Protein AF-A0A7C8E8A3-F1 (afdb_monomer)

Solvent-accessible surface area (backbone atoms only — not comparable to full-atom values): 5439 Å² total; per-residue (Å²): 133,88,81,67,78,96,55,85,64,48,83,45,69,56,35,82,55,46,42,82,49,78,89,52,96,90,46,48,73,30,33,30,66,46,79,45,85,56,92,78,29,27,40,38,36,27,37,47,94,93,46,78,47,62,36,53,43,60,62,86,66,84,85,52,68,75,37,77,48,21,33,45,71,50,72,92,62,52,40,45,25,48,96,89,39,79,76,118

pLDDT: mean 92.45, std 8.03, range [51.34, 98.5]

Structure (mmCIF, N/CA/C/O backbone):
data_AF-A0A7C8E8A3-F1
#
_entry.id   AF-A0A7C8E8A3-F1
#
loop_
_atom_site.group_PDB
_atom_site.id
_atom_site.type_symbol
_atom_site.label_atom_id
_atom_site.label_alt_id
_atom_site.label_comp_id
_atom_site.label_asym_id
_atom_site.label_entity_id
_atom_site.label_seq_id
_atom_site.pdbx_PDB_ins_code
_atom_site.Cartn_x
_atom_site.Cartn_y
_atom_site.Cartn_z
_atom_site.occupancy
_atom_site.B_iso_or_equiv
_atom_site.auth_seq_id
_atom_site.auth_comp_id
_atom_site.auth_asym_id
_atom_site.auth_atom_id
_atom_site.pdbx_PDB_model_num
ATOM 1 N N . PRO A 1 1 ? 6.442 -0.240 -29.475 1.00 51.34 1 PRO A N 1
ATOM 2 C CA . PRO A 1 1 ? 5.846 -1.064 -28.399 1.00 51.34 1 PRO A CA 1
ATOM 3 C C . PRO A 1 1 ? 6.881 -1.330 -27.304 1.00 51.34 1 PRO A C 1
ATOM 5 O O . PRO A 1 1 ? 7.963 -1.823 -27.612 1.00 51.34 1 PRO A O 1
ATOM 8 N N . LEU A 1 2 ? 6.575 -0.958 -26.061 1.00 58.41 2 LEU A N 1
ATOM 9 C CA . LEU A 1 2 ? 7.398 -1.351 -24.922 1.00 58.41 2 LEU A CA 1
ATOM 10 C C . LEU A 1 2 ? 7.256 -2.857 -24.704 1.00 58.41 2 LEU A C 1
ATOM 12 O O . LEU A 1 2 ? 6.146 -3.361 -24.555 1.00 58.41 2 LEU A O 1
ATOM 16 N N . ASN A 1 3 ? 8.377 -3.574 -24.757 1.00 66.06 3 ASN A N 1
ATOM 17 C CA . ASN A 1 3 ? 8.421 -4.990 -24.430 1.00 66.06 3 ASN A CA 1
ATOM 18 C C . ASN A 1 3 ? 8.834 -5.116 -22.963 1.00 66.06 3 ASN A C 1
ATOM 20 O O . ASN A 1 3 ? 10.012 -4.998 -22.643 1.00 66.06 3 ASN A O 1
ATOM 24 N N . LEU A 1 4 ? 7.843 -5.280 -22.089 1.00 73.38 4 LEU A N 1
ATOM 25 C CA . LEU A 1 4 ? 8.034 -5.457 -20.646 1.00 73.38 4 LEU A CA 1
ATOM 26 C C . LEU A 1 4 ? 8.155 -6.939 -20.253 1.00 73.38 4 LEU A C 1
ATOM 28 O O .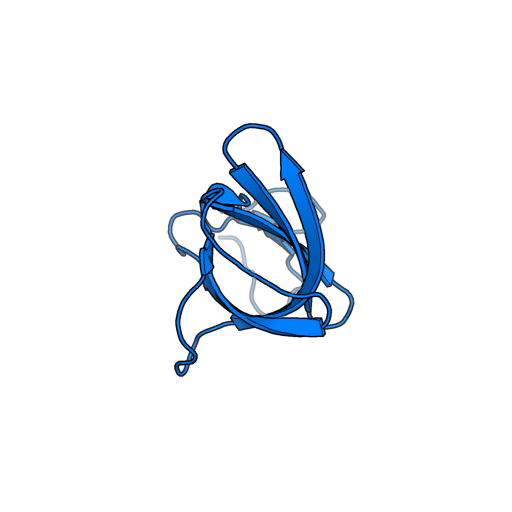 LEU A 1 4 ? 8.246 -7.257 -19.073 1.00 73.38 4 LEU A O 1
ATOM 32 N N . ILE A 1 5 ? 8.118 -7.852 -21.228 1.00 73.88 5 ILE A N 1
ATOM 33 C CA . ILE A 1 5 ? 8.230 -9.290 -20.983 1.00 73.88 5 ILE A CA 1
ATOM 34 C C . ILE A 1 5 ? 9.685 -9.592 -20.590 1.00 73.88 5 ILE A C 1
ATOM 36 O O . ILE A 1 5 ? 10.607 -9.196 -21.301 1.00 73.88 5 ILE A O 1
ATOM 40 N N . ASP A 1 6 ? 9.860 -10.281 -19.459 1.00 72.69 6 ASP A N 1
ATOM 41 C CA . ASP A 1 6 ? 11.140 -10.736 -18.886 1.00 72.69 6 ASP A CA 1
ATOM 42 C C . ASP A 1 6 ? 12.093 -9.640 -18.355 1.00 72.69 6 ASP A C 1
ATOM 44 O O . ASP A 1 6 ? 13.281 -9.900 -18.158 1.00 72.69 6 ASP A O 1
ATOM 48 N N . GLY A 1 7 ? 11.597 -8.422 -18.096 1.00 80.94 7 GLY A N 1
ATOM 49 C CA . GLY A 1 7 ? 12.382 -7.327 -17.509 1.00 80.94 7 GLY A CA 1
ATOM 50 C C . GLY A 1 7 ? 11.929 -6.932 -16.102 1.00 80.94 7 GLY A C 1
ATOM 51 O O . GLY A 1 7 ? 10.736 -6.963 -15.805 1.00 80.94 7 GLY A O 1
ATOM 52 N N . ASP A 1 8 ? 12.875 -6.498 -15.265 1.00 89.38 8 ASP A N 1
ATOM 53 C CA . ASP A 1 8 ? 12.561 -5.868 -13.979 1.00 89.38 8 ASP A CA 1
ATOM 54 C C . ASP A 1 8 ? 11.879 -4.513 -14.214 1.00 89.38 8 ASP A C 1
ATOM 56 O O . ASP A 1 8 ? 12.330 -3.690 -15.024 1.00 89.38 8 ASP A O 1
ATOM 60 N N . VAL A 1 9 ? 10.773 -4.297 -13.506 1.00 92.69 9 VAL A N 1
ATOM 61 C CA . VAL A 1 9 ? 9.971 -3.074 -13.554 1.00 92.69 9 VAL A CA 1
ATOM 62 C C . VAL A 1 9 ? 9.604 -2.645 -12.144 1.00 92.69 9 VAL A C 1
ATOM 64 O O . VAL A 1 9 ? 9.369 -3.489 -11.278 1.00 92.69 9 VAL A O 1
ATOM 67 N N . ASP A 1 10 ? 9.477 -1.338 -11.941 1.00 93.00 10 ASP A N 1
ATOM 68 C CA . ASP A 1 10 ? 8.933 -0.791 -10.705 1.00 93.00 10 ASP A CA 1
ATOM 69 C C . ASP A 1 10 ? 7.455 -0.451 -10.902 1.00 93.00 10 ASP A C 1
ATOM 71 O O . ASP A 1 10 ? 7.053 0.143 -11.909 1.00 93.00 10 ASP A O 1
ATOM 75 N N . LEU A 1 11 ? 6.642 -0.809 -9.911 1.00 93.31 11 LEU A N 1
ATOM 76 C CA . LEU A 1 11 ? 5.230 -0.457 -9.855 1.00 93.31 11 LEU A CA 1
ATOM 77 C C . LEU A 1 11 ? 5.040 0.715 -8.893 1.00 93.31 11 LEU A C 1
ATOM 79 O O . LEU A 1 11 ? 5.296 0.598 -7.697 1.00 93.31 11 LEU A O 1
ATOM 83 N N . GLY A 1 12 ? 4.565 1.843 -9.411 1.00 94.12 12 GLY A N 1
ATOM 84 C CA . GLY A 1 12 ? 4.244 3.024 -8.621 1.00 94.12 12 GLY A CA 1
ATOM 85 C C . GLY A 1 12 ? 2.741 3.244 -8.502 1.00 94.12 12 GLY A C 1
ATOM 86 O O . GLY A 1 12 ? 2.006 3.159 -9.480 1.00 94.12 12 GLY A O 1
ATOM 87 N N . PHE A 1 13 ? 2.286 3.592 -7.306 1.00 94.69 13 PHE A N 1
ATOM 88 C CA . PHE A 1 13 ? 0.929 4.063 -7.031 1.00 94.69 13 PHE A CA 1
ATOM 89 C C . PHE A 1 13 ? 0.983 5.123 -5.929 1.00 94.69 13 PHE A C 1
ATOM 91 O O . PHE A 1 13 ? 1.958 5.210 -5.177 1.00 94.69 13 PHE A O 1
ATOM 98 N N . ARG A 1 14 ? -0.053 5.959 -5.826 1.00 94.56 14 ARG A N 1
ATOM 99 C CA . ARG A 1 14 ? -0.159 6.919 -4.724 1.00 94.56 14 ARG A CA 1
ATOM 100 C C . ARG A 1 14 ? -0.771 6.251 -3.486 1.00 94.56 14 ARG A C 1
ATOM 102 O O . ARG A 1 14 ? -1.624 5.378 -3.646 1.00 94.56 14 ARG A O 1
ATOM 109 N N . PRO A 1 15 ? -0.409 6.671 -2.258 1.00 94.19 15 PRO A N 1
ATOM 110 C CA . PRO A 1 15 ? -1.014 6.144 -1.031 1.00 94.19 15 PRO A CA 1
ATOM 111 C C . PRO A 1 15 ? -2.550 6.189 -1.016 1.00 94.19 15 PRO A C 1
ATOM 113 O O . PRO A 1 15 ? -3.189 5.299 -0.462 1.00 94.19 15 PRO A O 1
ATOM 116 N N . GLU A 1 16 ? -3.147 7.220 -1.618 1.00 92.31 16 GLU A N 1
ATOM 117 C CA . GLU A 1 16 ? -4.595 7.422 -1.719 1.00 92.31 16 GLU A CA 1
ATOM 118 C C . GLU A 1 16 ? -5.306 6.536 -2.756 1.00 92.31 16 GLU A C 1
ATOM 120 O O . GLU A 1 16 ? -6.535 6.454 -2.734 1.00 92.31 16 GLU A O 1
ATOM 125 N N . ASP A 1 17 ? -4.559 5.861 -3.632 1.00 93.50 17 ASP A N 1
ATOM 126 C CA . ASP A 1 17 ? -5.095 4.983 -4.681 1.00 93.50 17 ASP A CA 1
ATOM 127 C C . ASP A 1 17 ? -5.172 3.511 -4.249 1.00 93.50 17 ASP A C 1
ATOM 129 O O . ASP A 1 17 ? -5.629 2.647 -5.004 1.00 93.50 17 ASP A O 1
ATOM 133 N N . VAL A 1 18 ? -4.763 3.224 -3.013 1.00 93.94 18 VAL A N 1
ATOM 134 C CA . VAL A 1 18 ? -4.821 1.896 -2.407 1.00 93.94 18 VAL A CA 1
ATOM 135 C C . VAL A 1 18 ? -6.020 1.794 -1.481 1.00 93.94 18 VAL A C 1
ATOM 137 O O . VAL A 1 18 ? -6.298 2.691 -0.684 1.00 93.94 18 VAL A O 1
ATOM 140 N N . LYS A 1 19 ? -6.715 0.658 -1.543 1.00 94.94 19 LYS A N 1
ATOM 141 C CA . LYS A 1 19 ? -7.772 0.322 -0.586 1.00 94.94 19 LYS A CA 1
ATOM 142 C C . LYS A 1 19 ? -7.309 -0.797 0.325 1.00 94.94 19 LYS A C 1
ATOM 144 O O . LYS A 1 19 ? -6.787 -1.802 -0.150 1.00 94.94 19 LYS A O 1
ATOM 149 N N . ILE A 1 20 ? -7.560 -0.623 1.616 1.00 95.62 20 ILE A N 1
ATOM 150 C CA . ILE A 1 20 ? -7.419 -1.679 2.615 1.00 95.62 20 ILE A CA 1
ATOM 151 C C . ILE A 1 20 ? -8.728 -2.468 2.616 1.00 95.62 20 ILE A C 1
ATOM 153 O O . ILE A 1 20 ? -9.804 -1.877 2.729 1.00 95.62 20 ILE A O 1
ATOM 157 N N . VAL A 1 21 ? -8.636 -3.779 2.439 1.00 96.44 21 VAL A N 1
ATOM 158 C CA . VAL A 1 21 ? -9.774 -4.686 2.259 1.00 96.44 21 VAL A CA 1
ATOM 159 C C . VAL A 1 21 ? -9.647 -5.913 3.161 1.00 96.44 21 VAL A C 1
ATOM 161 O O . VAL A 1 21 ? -8.612 -6.143 3.791 1.00 96.44 21 VAL A O 1
ATOM 164 N N . GLU A 1 22 ? -10.706 -6.719 3.21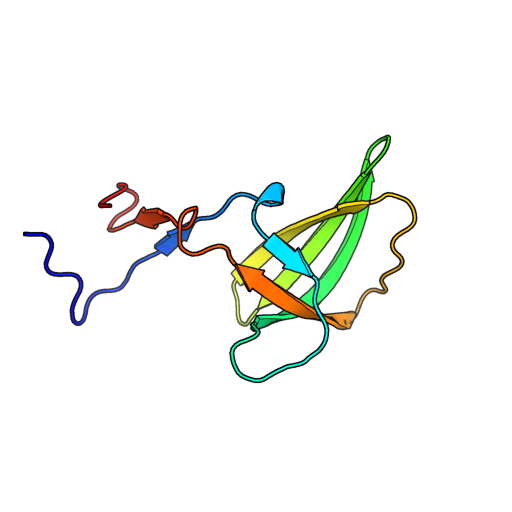4 1.00 96.12 22 GLU A N 1
ATOM 165 C CA . GLU A 1 22 ? -10.643 -8.055 3.806 1.00 96.12 22 GLU A CA 1
ATOM 166 C C . GLU A 1 22 ? -9.746 -8.990 2.981 1.00 96.12 22 GLU A C 1
ATOM 168 O O . GLU A 1 22 ? -9.481 -8.754 1.802 1.00 96.12 22 GLU A O 1
ATOM 173 N N . ALA A 1 23 ? -9.254 -10.053 3.617 1.00 96.19 23 ALA A N 1
ATOM 174 C CA . ALA A 1 23 ? -8.420 -11.043 2.948 1.00 96.19 23 ALA A CA 1
ATOM 175 C C . ALA A 1 23 ? -9.238 -11.832 1.912 1.00 96.19 23 ALA A C 1
ATOM 177 O O . ALA A 1 23 ? -10.184 -12.526 2.278 1.00 96.19 23 ALA A O 1
ATOM 178 N N . ASP A 1 24 ? -8.830 -11.764 0.646 1.00 94.81 24 ASP A N 1
ATOM 179 C CA . ASP A 1 24 ? -9.449 -12.485 -0.475 1.00 94.81 24 ASP A CA 1
ATOM 180 C C . ASP A 1 24 ? -8.372 -12.867 -1.516 1.00 94.81 24 ASP A C 1
ATOM 182 O O . ASP A 1 24 ? -7.311 -12.220 -1.558 1.00 94.81 24 ASP A O 1
ATOM 186 N N . PRO A 1 25 ? -8.560 -13.901 -2.362 1.00 93.31 25 PRO A N 1
ATOM 187 C CA . PRO A 1 25 ? -7.617 -14.204 -3.430 1.00 93.31 25 PRO A CA 1
ATOM 188 C C . PRO A 1 25 ? -7.378 -12.998 -4.346 1.00 93.31 25 PRO A C 1
ATOM 190 O O . PRO A 1 25 ? -8.310 -12.360 -4.826 1.00 93.31 25 PRO A O 1
ATOM 193 N N . GLY A 1 26 ? -6.106 -12.698 -4.609 1.00 88.75 26 GLY A N 1
ATOM 194 C CA . GLY A 1 26 ? -5.703 -11.547 -5.425 1.00 88.75 26 GLY A CA 1
ATOM 195 C C . GLY A 1 26 ? -5.504 -10.244 -4.647 1.00 88.75 26 GLY A C 1
ATOM 196 O O . GLY A 1 26 ? -5.086 -9.253 -5.240 1.00 88.75 26 GLY A O 1
ATOM 197 N N . THR A 1 27 ? -5.742 -10.238 -3.333 1.00 95.69 27 THR A N 1
ATOM 198 C CA . THR A 1 27 ? -5.317 -9.131 -2.466 1.00 95.69 27 THR A CA 1
ATOM 199 C C . THR A 1 27 ? -3.837 -9.246 -2.104 1.00 95.69 27 THR A C 1
ATOM 201 O O . THR A 1 27 ? -3.257 -10.334 -2.115 1.00 95.69 27 THR A O 1
ATOM 204 N N . LEU A 1 28 ? -3.213 -8.107 -1.806 1.00 95.00 28 LEU A N 1
ATOM 2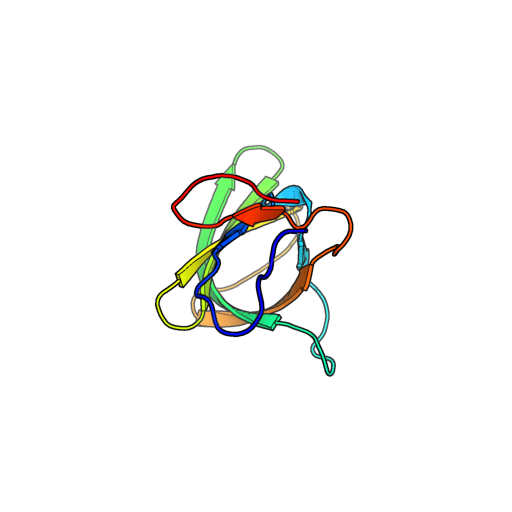05 C CA . LEU A 1 28 ? -1.798 -8.021 -1.462 1.00 95.00 28 LEU A CA 1
ATOM 206 C C . LEU A 1 28 ? -1.630 -7.916 0.064 1.00 95.00 28 LEU A C 1
ATOM 208 O O . LEU A 1 28 ? -1.927 -6.853 0.618 1.00 95.00 28 LEU A O 1
ATOM 212 N N . PRO A 1 29 ? -1.172 -8.974 0.759 1.00 97.06 29 PRO A N 1
ATOM 213 C CA . PRO A 1 29 ? -0.932 -8.919 2.195 1.00 97.06 29 PRO A CA 1
ATOM 214 C C . PRO A 1 29 ? 0.345 -8.132 2.501 1.00 97.06 29 PRO A C 1
ATOM 216 O O . PRO A 1 29 ? 1.415 -8.422 1.962 1.00 97.06 29 PRO A O 1
ATOM 219 N N . VAL A 1 30 ? 0.247 -7.165 3.411 1.00 97.81 30 VAL A N 1
ATOM 220 C CA . VAL A 1 30 ? 1.375 -6.348 3.874 1.00 97.81 30 VAL A CA 1
ATOM 221 C C . VAL A 1 30 ? 1.389 -6.270 5.395 1.00 97.81 30 VAL A C 1
ATOM 223 O O . VAL A 1 30 ? 0.343 -6.298 6.045 1.00 97.81 30 VAL A O 1
ATOM 226 N N . LYS A 1 31 ? 2.581 -6.160 5.980 1.00 98.44 31 LYS A N 1
ATOM 227 C CA . LYS A 1 31 ? 2.755 -6.041 7.430 1.00 98.44 31 LYS A CA 1
ATOM 228 C C . LYS A 1 31 ? 2.831 -4.573 7.826 1.00 98.44 31 LYS A C 1
ATOM 230 O O . LYS A 1 31 ? 3.667 -3.849 7.301 1.00 98.44 31 LYS A O 1
ATOM 235 N N . VAL A 1 32 ? 2.023 -4.145 8.788 1.00 98.50 32 VAL A N 1
ATOM 236 C CA . VAL A 1 32 ? 2.100 -2.803 9.377 1.00 98.50 32 VAL A CA 1
ATOM 237 C C . VAL A 1 32 ? 3.364 -2.680 10.228 1.00 98.50 32 VAL A C 1
ATOM 239 O O . VAL A 1 32 ? 3.587 -3.473 11.141 1.00 98.50 32 VAL A O 1
ATOM 242 N N . GLU A 1 33 ? 4.185 -1.668 9.965 1.00 98.25 33 GLU A N 1
ATOM 243 C CA . GLU A 1 33 ? 5.389 -1.360 10.747 1.00 98.25 33 GLU A CA 1
ATOM 244 C C . GLU A 1 33 ? 5.128 -0.233 11.748 1.00 98.25 33 GLU A C 1
ATOM 246 O O . GLU A 1 33 ? 5.492 -0.330 12.920 1.00 98.25 33 GLU A O 1
ATOM 251 N N . MET A 1 34 ? 4.461 0.831 11.298 1.00 97.31 34 MET A N 1
ATOM 252 C CA . MET A 1 34 ? 4.191 2.023 12.096 1.00 97.31 34 MET A CA 1
ATOM 253 C C . MET A 1 34 ? 2.936 2.734 11.591 1.00 97.31 34 MET A C 1
ATOM 255 O O . MET A 1 34 ? 2.648 2.741 10.398 1.00 97.31 34 MET A O 1
ATOM 259 N N . ILE A 1 35 ? 2.218 3.393 12.500 1.00 97.50 35 ILE A N 1
ATOM 260 C CA . ILE A 1 35 ? 1.130 4.312 12.163 1.00 97.50 35 ILE A CA 1
ATOM 261 C C . ILE A 1 35 ? 1.543 5.732 12.559 1.00 97.50 35 ILE A C 1
ATOM 263 O O . ILE A 1 35 ? 2.031 5.952 13.667 1.00 97.50 35 ILE A O 1
ATOM 267 N N . SER A 1 36 ? 1.339 6.692 11.660 1.00 96.56 36 SER A N 1
ATOM 268 C CA . SER A 1 36 ? 1.529 8.123 11.903 1.00 96.56 36 SER A CA 1
ATOM 269 C C . SER A 1 36 ? 0.190 8.853 11.821 1.00 96.56 36 SER A C 1
ATOM 271 O O . SER A 1 36 ? -0.459 8.848 10.776 1.00 96.56 36 SER A O 1
ATOM 273 N N . ASP A 1 37 ? -0.215 9.514 12.904 1.00 95.00 37 ASP A N 1
ATOM 274 C CA . ASP A 1 37 ? -1.391 10.388 12.917 1.00 95.00 37 ASP A CA 1
ATOM 275 C C . ASP A 1 37 ? -1.036 11.762 12.323 1.00 95.00 37 ASP A C 1
ATOM 277 O O . ASP A 1 37 ? -0.229 12.503 12.888 1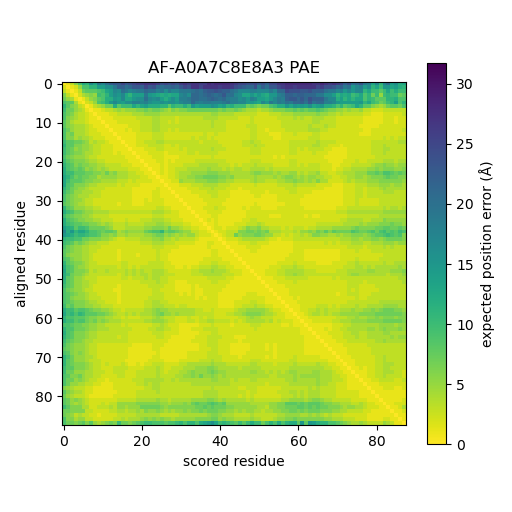.00 95.00 37 ASP A O 1
ATOM 281 N N . VAL A 1 38 ? -1.639 12.117 11.183 1.00 93.12 38 VAL A N 1
ATOM 282 C CA . VAL A 1 38 ? -1.368 13.366 10.453 1.00 93.12 38 VAL A CA 1
ATOM 283 C C . VAL A 1 38 ? -2.678 14.122 10.224 1.00 93.12 38 VAL A C 1
ATOM 285 O O . VAL A 1 38 ? -3.388 13.933 9.238 1.00 93.12 38 VAL A O 1
ATOM 288 N N . GLY A 1 39 ? -3.011 15.011 11.163 1.00 91.00 39 GLY A N 1
ATOM 289 C CA . GLY A 1 39 ? -4.200 15.862 11.082 1.00 91.00 39 GLY A CA 1
ATOM 290 C C . GLY A 1 39 ? -5.510 15.067 11.111 1.00 91.00 39 GLY A C 1
ATOM 291 O O . GLY A 1 39 ? -5.906 14.538 12.155 1.00 91.00 39 GLY A O 1
ATOM 292 N N . SER A 1 40 ? -6.218 15.044 9.980 1.00 92.31 40 SER A N 1
ATOM 293 C CA . SER A 1 40 ? -7.488 14.326 9.807 1.00 92.31 40 SER A CA 1
ATOM 294 C C . SER A 1 40 ? -7.323 12.907 9.265 1.00 92.31 40 SER A C 1
ATOM 296 O O . SER A 1 40 ? -8.329 12.243 9.027 1.00 92.31 40 SER A O 1
ATOM 298 N N . GLU A 1 41 ? -6.091 12.444 9.061 1.00 94.69 41 GLU A N 1
ATOM 299 C CA . GLU A 1 41 ? -5.794 11.162 8.422 1.00 94.69 41 GLU A CA 1
ATOM 300 C C . GLU A 1 41 ? -4.699 10.405 9.171 1.00 94.69 41 GLU A C 1
ATOM 302 O O . GLU A 1 41 ? -3.984 10.959 10.011 1.00 94.69 41 GLU A O 1
ATOM 307 N N . LYS A 1 42 ? -4.568 9.122 8.846 1.00 95.12 42 LYS A N 1
ATOM 308 C CA . LYS A 1 42 ? -3.457 8.277 9.271 1.00 95.12 42 LYS A CA 1
ATOM 309 C C . LYS A 1 42 ? -2.639 7.881 8.055 1.00 95.12 42 LYS A C 1
ATOM 311 O O . LYS A 1 42 ? -3.197 7.506 7.024 1.00 95.12 42 LYS A O 1
ATOM 316 N N . TYR A 1 43 ? -1.325 7.911 8.212 1.00 96.50 43 TYR A N 1
ATOM 317 C CA . TYR A 1 43 ? -0.405 7.250 7.300 1.00 96.50 43 TYR A CA 1
ATOM 318 C C . TYR A 1 43 ? 0.048 5.941 7.930 1.00 96.50 43 TYR A C 1
ATOM 320 O O . TYR A 1 43 ? 0.494 5.916 9.079 1.00 96.50 43 TYR A O 1
ATOM 328 N N . ILE A 1 44 ? -0.101 4.852 7.187 1.00 97.50 44 ILE A N 1
ATOM 329 C CA . ILE A 1 44 ? 0.292 3.514 7.618 1.00 97.50 44 ILE A CA 1
ATOM 330 C C . ILE A 1 44 ? 1.543 3.148 6.839 1.00 97.50 44 ILE A C 1
ATOM 332 O O . ILE A 1 44 ? 1.500 3.018 5.616 1.00 97.50 44 ILE A O 1
ATOM 336 N N . HIS A 1 45 ? 2.650 2.995 7.552 1.00 97.75 45 HIS A N 1
ATOM 337 C CA . HIS A 1 45 ? 3.901 2.498 6.995 1.00 97.75 45 HIS A CA 1
ATOM 338 C C . HIS A 1 45 ? 3.874 0.980 7.087 1.00 97.75 45 HIS A C 1
ATOM 340 O O . HIS A 1 45 ? 3.626 0.419 8.160 1.00 97.75 45 HIS A O 1
ATOM 346 N N . THR A 1 46 ? 4.069 0.321 5.955 1.00 98.12 46 THR A N 1
ATOM 347 C CA . THR A 1 46 ? 3.935 -1.127 5.810 1.00 98.12 46 THR A CA 1
ATOM 348 C C . THR A 1 46 ? 5.119 -1.709 5.055 1.00 98.12 46 THR A C 1
ATOM 350 O O . THR A 1 46 ? 5.850 -0.987 4.380 1.00 98.12 46 THR A O 1
ATOM 353 N N . GLN A 1 47 ? 5.285 -3.024 5.149 1.00 97.69 47 GLN A N 1
ATOM 354 C CA . GLN A 1 47 ? 6.354 -3.762 4.495 1.00 97.69 47 GLN A CA 1
ATOM 355 C C . GLN A 1 47 ? 5.819 -5.001 3.776 1.00 97.69 47 GLN A C 1
ATOM 357 O O . GLN A 1 47 ? 4.992 -5.744 4.321 1.00 97.69 47 GLN A O 1
ATOM 362 N N . ILE A 1 48 ? 6.359 -5.250 2.583 1.00 94.81 48 ILE A N 1
ATOM 363 C CA . ILE A 1 48 ? 6.206 -6.493 1.826 1.00 94.81 48 ILE A CA 1
ATOM 364 C C . ILE A 1 48 ? 7.564 -6.940 1.282 1.00 94.81 48 ILE A C 1
ATOM 366 O O . ILE A 1 48 ? 8.208 -6.239 0.510 1.00 94.81 48 ILE A O 1
ATOM 370 N N . GLY A 1 49 ? 8.028 -8.121 1.696 1.00 93.38 49 GLY A N 1
ATOM 371 C CA . GLY A 1 49 ? 9.392 -8.548 1.380 1.00 93.38 49 GLY A CA 1
ATOM 372 C C . GLY A 1 49 ? 10.416 -7.537 1.911 1.00 93.38 49 GLY A C 1
ATOM 373 O O . GLY A 1 49 ? 10.507 -7.346 3.123 1.00 93.38 49 GLY A O 1
ATOM 374 N N . GLN A 1 50 ? 11.169 -6.904 1.007 1.00 94.19 50 GLN A N 1
ATOM 375 C CA . GLN A 1 50 ? 12.122 -5.828 1.321 1.00 94.19 50 GLN A CA 1
ATOM 376 C C . GLN A 1 50 ? 11.592 -4.422 0.998 1.00 94.19 50 GLN A C 1
ATOM 378 O O . GLN A 1 50 ? 12.263 -3.440 1.301 1.00 94.19 50 GLN A O 1
ATOM 383 N N . GLU A 1 51 ? 10.393 -4.323 0.424 1.00 95.19 51 GLU A N 1
ATOM 384 C CA . GLU A 1 51 ? 9.801 -3.060 0.001 1.00 95.19 51 GLU A CA 1
ATOM 385 C C . GLU A 1 51 ? 8.965 -2.434 1.113 1.00 95.19 51 GLU A C 1
ATOM 387 O O . GLU A 1 51 ? 8.252 -3.127 1.850 1.00 95.19 51 GLU A O 1
ATOM 392 N N . HIS A 1 52 ? 9.021 -1.106 1.197 1.00 96.56 52 HIS A N 1
ATOM 393 C CA . HIS A 1 52 ? 8.231 -0.313 2.130 1.00 96.56 52 HIS A CA 1
ATOM 394 C C . HIS A 1 52 ? 7.154 0.460 1.374 1.00 96.56 52 HIS A C 1
ATOM 396 O O . HIS A 1 52 ? 7.436 1.156 0.400 1.00 96.56 52 HIS A O 1
ATOM 402 N N . LEU A 1 53 ? 5.916 0.360 1.849 1.00 96.38 53 LEU A N 1
ATOM 403 C CA . LEU A 1 53 ? 4.762 1.015 1.249 1.00 96.38 53 LEU A CA 1
ATOM 404 C C . LEU A 1 53 ? 4.091 1.920 2.275 1.00 96.38 53 LEU A C 1
ATOM 406 O O . LEU A 1 53 ? 3.882 1.530 3.427 1.00 96.38 53 LEU A O 1
ATOM 410 N N . THR A 1 54 ? 3.680 3.097 1.823 1.00 96.81 54 THR A N 1
ATOM 411 C CA . THR A 1 54 ? 2.909 4.040 2.630 1.00 96.81 54 THR A CA 1
ATOM 412 C C . THR A 1 54 ? 1.476 4.077 2.131 1.00 96.81 54 THR A C 1
ATOM 414 O O . THR A 1 54 ? 1.227 4.307 0.950 1.00 96.81 54 THR A O 1
ATOM 417 N N . LEU A 1 55 ? 0.530 3.890 3.046 1.00 96.12 55 LEU A N 1
ATOM 418 C CA . LEU A 1 55 ? -0.903 3.904 2.775 1.00 96.12 55 LEU A CA 1
ATOM 419 C C . LEU A 1 55 ? -1.567 5.055 3.516 1.00 96.12 55 LEU A C 1
ATOM 421 O O . LEU A 1 55 ? -1.088 5.489 4.565 1.00 96.12 55 LEU A O 1
ATOM 425 N N . ARG A 1 56 ? -2.708 5.504 3.002 1.00 95.94 56 ARG A N 1
ATOM 426 C CA . ARG A 1 56 ? -3.527 6.538 3.631 1.00 95.94 56 ARG A CA 1
ATOM 427 C C . ARG A 1 56 ? -4.823 5.929 4.149 1.00 95.94 56 ARG A C 1
ATOM 429 O O . ARG A 1 56 ? -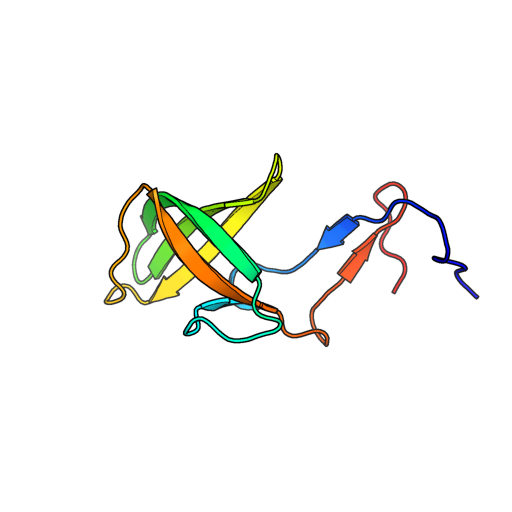5.496 5.206 3.420 1.00 95.94 56 ARG A O 1
ATOM 436 N N . ALA A 1 57 ? -5.193 6.246 5.385 1.00 95.56 57 ALA A N 1
ATOM 437 C CA . ALA A 1 57 ? -6.428 5.766 5.992 1.00 95.56 57 ALA A CA 1
ATOM 438 C C . ALA A 1 57 ? -7.182 6.876 6.745 1.00 95.56 57 ALA A C 1
ATOM 440 O O . ALA A 1 57 ? -6.566 7.838 7.220 1.00 95.56 57 ALA A O 1
ATOM 441 N N . PRO A 1 58 ? -8.514 6.743 6.890 1.00 94.31 58 PRO A N 1
ATOM 442 C CA . PRO A 1 58 ? -9.311 7.609 7.752 1.00 94.31 58 PRO A CA 1
ATOM 443 C C . PRO A 1 58 ? -8.818 7.618 9.207 1.00 94.31 58 PRO A C 1
ATOM 445 O O . PRO A 1 58 ? -8.266 6.635 9.702 1.00 94.31 58 PRO A O 1
ATOM 448 N N . LYS A 1 59 ? -9.046 8.724 9.924 1.00 93.12 59 LYS A N 1
ATOM 449 C CA . LYS A 1 59 ? -8.608 8.895 11.324 1.00 93.12 59 LYS A CA 1
ATOM 450 C C . LYS A 1 59 ? -9.244 7.909 12.310 1.00 93.12 59 LYS A C 1
ATOM 452 O O . LYS A 1 59 ? -8.669 7.641 13.361 1.00 93.12 59 LYS A O 1
ATOM 457 N N . ASP A 1 60 ? -10.431 7.414 12.009 1.00 93.19 60 ASP A N 1
ATOM 458 C CA . ASP A 1 60 ? -11.181 6.453 12.817 1.00 93.19 60 ASP A CA 1
ATOM 459 C C . ASP A 1 60 ? -10.784 4.995 12.544 1.00 93.19 60 ASP A C 1
ATOM 461 O O . ASP A 1 60 ? -11.100 4.118 13.349 1.00 93.19 60 ASP A O 1
ATOM 465 N N . ALA A 1 61 ? -10.034 4.730 11.471 1.00 92.69 61 ALA A N 1
ATOM 466 C CA . ALA A 1 61 ? -9.488 3.409 11.206 1.00 92.69 61 ALA A CA 1
ATOM 467 C C . ALA A 1 61 ? -8.418 3.037 12.249 1.00 92.69 61 ALA A C 1
ATOM 469 O O . ALA A 1 61 ? -7.576 3.854 12.638 1.00 92.69 61 ALA A O 1
ATOM 470 N N . SER A 1 62 ? -8.449 1.787 12.707 1.00 93.12 62 SER A N 1
ATOM 471 C CA . SER A 1 62 ? -7.568 1.278 13.757 1.00 93.12 62 SER A CA 1
ATOM 472 C C . SER A 1 62 ? -6.707 0.150 13.213 1.00 93.12 62 SER A C 1
ATOM 474 O O . SER A 1 62 ? -7.231 -0.792 12.631 1.00 93.12 62 SER A O 1
ATOM 476 N N . PHE A 1 63 ? -5.400 0.260 13.436 1.00 95.81 63 PHE A N 1
ATOM 477 C CA . PHE A 1 63 ? -4.391 -0.708 13.016 1.00 95.81 63 PHE A CA 1
ATOM 478 C C . PHE A 1 63 ? -3.355 -0.871 14.122 1.00 95.81 63 PHE A C 1
ATOM 480 O O . PHE A 1 63 ? -3.218 -0.004 14.995 1.00 95.81 63 PHE A O 1
ATOM 487 N N . ARG A 1 64 ? -2.594 -1.961 14.084 1.00 96.81 64 ARG A N 1
ATOM 488 C CA . ARG A 1 64 ? -1.531 -2.247 15.052 1.00 96.81 64 ARG A CA 1
ATOM 489 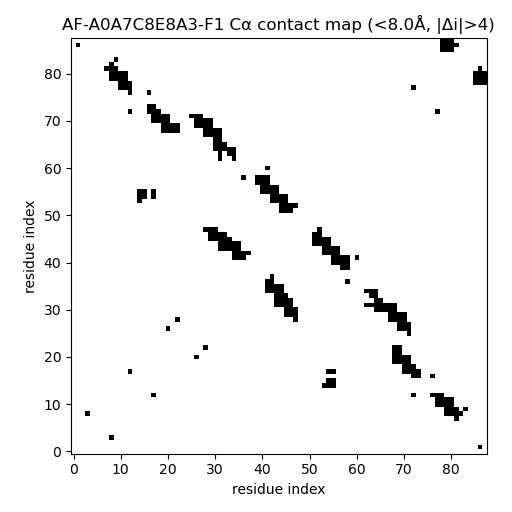C C . ARG A 1 64 ? -0.211 -2.554 14.348 1.00 96.81 64 ARG A C 1
ATOM 491 O O . ARG A 1 64 ? -0.213 -3.228 13.325 1.00 96.81 64 ARG A O 1
ATOM 498 N N . PRO A 1 65 ? 0.938 -2.141 14.909 1.00 97.06 65 PRO A N 1
ATOM 499 C CA . PRO A 1 65 ? 2.225 -2.666 14.468 1.00 97.06 65 PRO A CA 1
ATOM 500 C C . PRO A 1 65 ? 2.235 -4.201 14.491 1.00 97.06 65 PRO A C 1
ATOM 502 O O . PRO A 1 65 ? 1.728 -4.816 15.432 1.00 97.06 65 PRO A O 1
ATOM 505 N N . ASN A 1 66 ? 2.848 -4.801 13.472 1.00 97.62 66 ASN A N 1
ATOM 506 C CA . ASN A 1 66 ? 2.886 -6.237 13.169 1.00 97.62 66 ASN A CA 1
ATOM 507 C C . ASN A 1 66 ? 1.560 -6.866 12.709 1.00 97.62 66 ASN A C 1
ATOM 509 O O . ASN A 1 66 ? 1.520 -8.073 12.475 1.00 97.62 66 ASN A O 1
ATOM 513 N N . GLU A 1 67 ? 0.490 -6.088 12.553 1.00 97.81 67 GLU A N 1
ATOM 514 C CA . GLU A 1 67 ? -0.738 -6.559 11.914 1.00 97.81 67 GLU A CA 1
ATOM 515 C C . GLU A 1 67 ? -0.506 -6.829 10.423 1.00 97.81 67 GLU A C 1
ATOM 517 O O . GLU A 1 67 ? 0.211 -6.079 9.758 1.00 97.81 67 GLU A O 1
ATOM 522 N N . ILE A 1 68 ? -1.121 -7.891 9.895 1.00 98.00 68 ILE A N 1
ATOM 523 C CA . ILE A 1 68 ? -1.193 -8.127 8.452 1.00 98.00 68 ILE A CA 1
ATOM 524 C C . ILE A 1 68 ? -2.510 -7.551 7.945 1.00 98.00 68 ILE A C 1
ATOM 526 O O . ILE A 1 68 ? -3.578 -7.980 8.379 1.00 98.00 68 ILE A O 1
ATOM 530 N N . ILE A 1 69 ? -2.422 -6.611 7.011 1.00 97.69 69 ILE A N 1
ATOM 531 C CA . ILE A 1 69 ? -3.571 -6.025 6.318 1.00 97.69 69 ILE A CA 1
ATOM 532 C C . ILE A 1 69 ? -3.504 -6.372 4.832 1.00 97.69 69 ILE A C 1
ATOM 534 O O . ILE A 1 69 ? -2.423 -6.622 4.299 1.00 97.69 69 ILE A O 1
ATOM 538 N N . ASN A 1 70 ? -4.653 -6.396 4.159 1.00 97.88 70 ASN A N 1
ATOM 539 C CA . ASN A 1 70 ? -4.740 -6.767 2.748 1.00 97.88 70 ASN A CA 1
ATOM 540 C C . ASN A 1 70 ? -5.096 -5.552 1.903 1.00 97.88 70 ASN A C 1
ATOM 542 O O . ASN A 1 70 ? -5.936 -4.738 2.292 1.00 97.88 70 ASN A O 1
ATOM 546 N N . LEU A 1 71 ? -4.441 -5.429 0.752 1.00 96.38 71 LEU A N 1
ATOM 547 C CA . LEU A 1 71 ? -4.582 -4.286 -0.139 1.00 96.38 71 LEU A CA 1
ATOM 548 C C . LEU A 1 71 ? -5.167 -4.698 -1.487 1.00 96.38 71 LEU A C 1
ATOM 550 O O . LEU A 1 71 ? -4.848 -5.761 -2.020 1.00 96.38 71 LEU A O 1
ATOM 554 N N . THR A 1 72 ? -5.941 -3.798 -2.084 1.00 95.38 72 THR A N 1
ATOM 555 C CA . THR A 1 72 ? -6.205 -3.794 -3.529 1.00 95.38 72 THR A CA 1
ATOM 556 C C . THR A 1 72 ? -5.702 -2.494 -4.123 1.00 95.38 72 THR A C 1
ATOM 558 O O . THR A 1 72 ? -5.922 -1.427 -3.541 1.00 95.38 72 THR A O 1
ATOM 561 N N . ILE A 1 73 ? -5.095 -2.583 -5.300 1.00 91.81 73 ILE A N 1
ATOM 562 C CA . ILE A 1 73 ? -4.606 -1.429 -6.049 1.00 91.81 73 ILE A CA 1
ATOM 563 C C . ILE A 1 73 ? -5.509 -1.238 -7.267 1.00 91.81 73 ILE A C 1
ATOM 565 O O . ILE A 1 73 ? -5.788 -2.191 -7.995 1.00 91.81 73 ILE A O 1
ATOM 569 N N . ASP A 1 74 ? -5.981 -0.011 -7.480 1.00 89.50 74 ASP A N 1
ATOM 570 C CA . ASP A 1 74 ? -6.697 0.347 -8.702 1.00 89.50 74 ASP A CA 1
ATOM 571 C C . ASP A 1 74 ? -5.721 0.319 -9.888 1.00 89.50 74 ASP A C 1
ATOM 573 O O . ASP A 1 74 ? -4.871 1.199 -10.029 1.00 89.50 74 ASP A O 1
ATOM 577 N N . LEU A 1 75 ? -5.835 -0.701 -10.744 1.00 89.00 75 LEU A N 1
ATOM 578 C CA . LEU A 1 75 ? -4.935 -0.894 -11.885 1.00 89.00 75 LEU A CA 1
ATOM 579 C C . LEU A 1 75 ? -4.971 0.274 -12.878 1.00 89.00 75 LEU A C 1
ATOM 581 O O . LEU A 1 75 ? -3.986 0.498 -13.571 1.00 89.00 75 LEU A O 1
ATOM 585 N N . ALA A 1 76 ? -6.062 1.048 -12.928 1.00 91.81 76 ALA A N 1
ATOM 586 C CA . ALA A 1 76 ? -6.142 2.239 -13.775 1.00 91.81 76 ALA A CA 1
ATOM 587 C C . ALA A 1 76 ? -5.274 3.404 -13.264 1.00 91.81 76 ALA A C 1
ATOM 589 O O . ALA A 1 76 ? -5.078 4.390 -13.975 1.00 91.81 76 ALA A O 1
ATOM 590 N N . ARG A 1 77 ? -4.772 3.310 -12.028 1.00 93.44 77 ARG A N 1
ATOM 591 C CA . ARG A 1 77 ? -3.910 4.309 -11.377 1.00 93.44 77 ARG A CA 1
ATOM 592 C C . ARG A 1 77 ? -2.513 3.782 -11.069 1.00 93.44 77 ARG A C 1
ATOM 594 O O . ARG A 1 77 ? -1.693 4.509 -10.513 1.00 93.44 77 ARG A O 1
ATOM 601 N N . LEU A 1 78 ? -2.252 2.528 -11.425 1.00 93.62 78 LEU A N 1
ATOM 602 C CA . LEU A 1 78 ? -0.925 1.945 -11.373 1.00 93.62 78 LEU A CA 1
ATOM 603 C C . LEU A 1 78 ? -0.058 2.583 -12.460 1.00 93.62 78 LEU A C 1
ATOM 605 O O . LEU A 1 78 ? -0.537 2.886 -13.553 1.00 93.62 78 LEU A O 1
ATOM 609 N N . HIS A 1 79 ? 1.206 2.811 -12.135 1.00 94.19 79 HIS A N 1
ATOM 610 C CA . HIS A 1 79 ? 2.205 3.335 -13.051 1.00 94.19 79 HIS A CA 1
ATOM 611 C C . HIS A 1 79 ? 3.370 2.363 -13.156 1.00 94.19 79 HIS A C 1
ATOM 613 O O . HIS A 1 79 ? 3.885 1.909 -12.135 1.00 94.19 79 HIS A O 1
ATOM 619 N N . ILE A 1 80 ? 3.801 2.069 -14.377 1.00 93.94 80 ILE A N 1
ATOM 620 C CA . ILE A 1 80 ? 4.954 1.210 -14.642 1.00 93.94 80 ILE A CA 1
ATOM 621 C C . ILE A 1 80 ? 6.179 2.074 -14.930 1.00 93.94 80 ILE A C 1
ATOM 623 O O . ILE A 1 80 ? 6.133 2.998 -15.750 1.00 93.94 80 ILE A O 1
ATOM 627 N N . PHE A 1 81 ? 7.292 1.742 -14.280 1.00 93.19 81 PHE A N 1
ATOM 628 C CA . PHE A 1 81 ? 8.589 2.356 -14.519 1.00 93.19 81 PHE A CA 1
ATOM 629 C C . PHE A 1 81 ? 9.617 1.305 -14.936 1.00 93.19 81 PHE A C 1
ATOM 631 O O . PHE A 1 81 ? 9.625 0.181 -14.439 1.00 93.19 81 PHE A O 1
ATOM 638 N N . GLN A 1 82 ? 10.514 1.694 -15.839 1.00 92.25 82 GLN A N 1
ATOM 639 C CA . GLN A 1 82 ? 11.683 0.915 -16.229 1.00 92.25 82 GLN A CA 1
ATOM 640 C C . GLN A 1 82 ? 12.906 1.834 -16.226 1.00 92.25 82 GLN A C 1
ATOM 642 O O . GLN A 1 82 ? 12.909 2.884 -16.872 1.00 92.25 82 GLN A O 1
ATOM 647 N N . GLY A 1 83 ? 13.938 1.472 -15.458 1.00 89.81 83 GLY A N 1
ATOM 648 C CA . GLY A 1 83 ? 15.132 2.310 -15.296 1.00 89.81 83 GLY A CA 1
ATOM 649 C C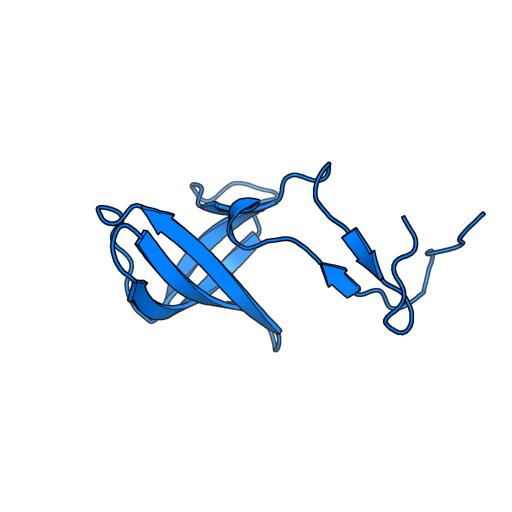 . GLY A 1 83 ? 14.825 3.697 -14.715 1.00 89.81 83 GLY A C 1
ATOM 650 O O . GLY A 1 83 ? 15.454 4.679 -15.102 1.00 89.81 83 GLY A O 1
ATOM 651 N N . GLY A 1 84 ? 13.815 3.791 -13.842 1.00 89.44 84 GLY A N 1
ATOM 652 C CA . GLY A 1 84 ? 13.365 5.045 -13.228 1.00 89.44 84 GLY A CA 1
ATOM 653 C C . GLY A 1 84 ? 12.539 5.962 -14.139 1.00 89.44 84 GLY A C 1
ATOM 654 O O . GLY A 1 84 ? 12.144 7.048 -13.714 1.00 89.44 84 GLY A O 1
ATOM 655 N N . VAL A 1 85 ? 12.254 5.553 -15.377 1.00 91.06 85 VAL A N 1
ATOM 656 C CA . VAL A 1 85 ? 11.424 6.313 -16.321 1.00 91.06 85 VAL A CA 1
ATOM 657 C C . VAL A 1 85 ? 10.049 5.669 -16.408 1.00 91.06 85 VAL A C 1
ATOM 659 O O . VAL A 1 85 ? 9.947 4.450 -16.490 1.00 91.06 85 VAL A O 1
ATOM 662 N N . ARG A 1 86 ? 8.988 6.482 -16.395 1.00 92.56 86 ARG A N 1
ATOM 663 C CA . ARG A 1 86 ? 7.612 6.008 -16.582 1.00 92.56 86 ARG A CA 1
ATOM 664 C C . ARG A 1 86 ? 7.38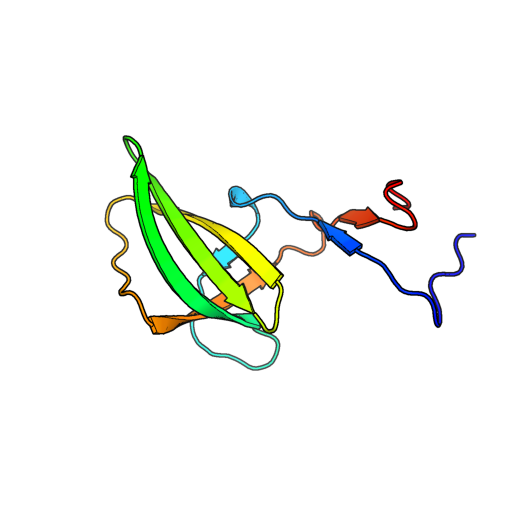0 5.576 -18.031 1.00 92.56 86 ARG A C 1
ATOM 666 O O . ARG A 1 86 ? 7.780 6.299 -18.944 1.00 92.56 86 ARG A O 1
ATOM 673 N N . VAL A 1 87 ? 6.728 4.432 -18.231 1.00 91.50 87 VAL A N 1
ATOM 674 C CA . VAL A 1 87 ? 6.624 3.779 -19.548 1.0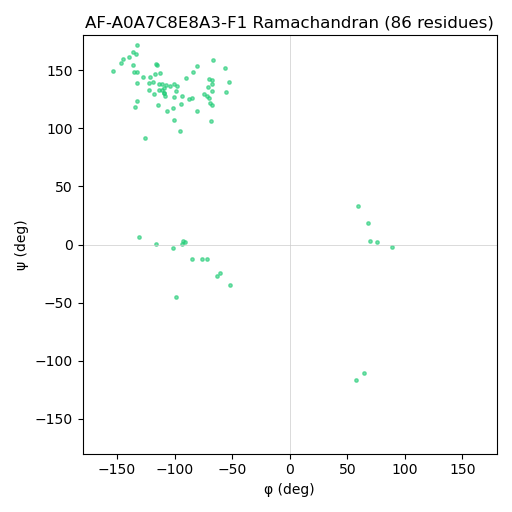0 91.50 87 VAL A CA 1
ATOM 675 C C . VAL A 1 87 ? 5.213 3.351 -19.970 1.00 91.50 87 VAL A C 1
ATOM 677 O O . VAL A 1 87 ? 5.060 2.711 -21.008 1.00 91.50 87 VAL A O 1
ATOM 680 N N . ASP A 1 88 ? 4.184 3.709 -19.210 1.00 87.44 88 ASP A N 1
ATOM 681 C CA . ASP A 1 88 ? 2.776 3.464 -19.549 1.00 87.44 88 ASP A CA 1
ATOM 682 C C . ASP A 1 88 ? 1.986 4.729 -19.915 1.00 87.44 88 ASP A C 1
ATOM 684 O O . ASP A 1 88 ? 2.480 5.858 -19.664 1.00 87.44 88 ASP A O 1
#

Mean predicted aligned error: 4.19 Å

Secondary structure (DSSP, 8-state):
----TTS--EEE--GGGEEEE---TT-EEEEEEEEEEETTEEEEEEEETTEEEEEEEETT----TT-EEEEEE-GGG-EEEETTEE--

Sequence (88 aa):
PLNLIDGDVDLGFRPEDVKIVEADPGTLPVKVEMISDVGSEKYIHTQIGQEHLTLRAPKDASFRPNEIINLTIDLARLHIFQGGVRVD

Foldseek 3Di:
DDDPPPDDKDKDADLAQKDWDDDDPPWDKWFFADWDDDPQWIWTWTDDDHDIDIHIGGPPDDDDGRDIITMDGDPVRMFIGDPNHTDD

Nearest PDB structures (foldseek):
  2it1-assembly1_B  TM=9.116E-01  e=2.351E-05  Pyrococcus horikoshii
  2d62-assembly1_A-2  TM=8.678E-01  e=1.021E-04  Pyrococcus horikoshii
  1g29-assembly1_1  TM=8.459E-01  e=1.202E-04  Thermococcus litoralis
  6yir-assembly1_A  TM=8.149E-01  e=8.213E-05  Bacillus subtilis subsp. subtilis str. 168
  7x0q-assembly1_B  TM=8.615E-01  e=1.246E-03  Acetivibrio thermocellus

Radius of gyration: 14.47 Å; Cα contacts (8 Å, |Δi|>4): 160; chains: 1; bounding box: 26×30×44 Å